Protein AF-Q4TGV8-F1 (afdb_monomer)

Radius of gyration: 17.94 Å; Cα contacts (8 Å, |Δi|>4): 103; chains: 1; bounding box: 43×34×58 Å

Mean predicted aligned error: 6.85 Å

Foldseek 3Di:
DDDPVVCCVAPPVPDDDDDDDDDDDDDDPVPPDDDDPDVVVVLVVVVVLLQVQLCLFPVSPQVVPDDPVLSVQLVCCVVVVPVCSNCVSCVSSQDDDPVLVGGQFGADFDFDPDVDDTPGDRDGDGPDPPDD

Organism: Tetraodon nigroviridis (NCBI:txid99883)

Secondary structure (DSSP, 8-state):
---HHHHHHHHTTTSPSS------SSS--TTT-----SHHHHHHHHHHHHHHHHHHHHTTHHHHHS-HHHHHHHHHHHHTT-HHHHHHHHTGGG---TTTSS-SSEE-------SS-------EEPPP----

Nearest PDB structures (foldseek):
  4naw-assembly2_F  TM=9.756E-01  e=1.618E-15  Homo sapiens
  4naw-assembly4_N  TM=9.758E-01  e=2.242E-15  Homo sapiens
  5npw-assembly4_G  TM=9.669E-01  e=3.781E-15  Homo sapiens
  5d7g-assembly2_E  TM=9.617E-01  e=7.755E-15  Homo sapiens
  4tq1-assembly1_A  TM=9.612E-01  e=1.813E-14  Homo sapiens

Structure (mmCIF, N/CA/C/O backbone):
data_AF-Q4TGV8-F1
#
_entry.id   AF-Q4TGV8-F1
#
loop_
_atom_site.group_PDB
_atom_site.id
_atom_site.type_symbol
_atom_site.label_atom_id
_atom_site.label_alt_id
_atom_site.label_comp_id
_atom_site.label_asym_id
_atom_site.label_entity_id
_atom_site.label_seq_id
_atom_site.pdbx_PDB_ins_code
_atom_site.Cartn_x
_atom_site.Cartn_y
_atom_site.Cartn_z
_atom_site.occupancy
_atom_site.B_iso_or_equiv
_atom_site.auth_seq_id
_atom_site.auth_comp_id
_atom_site.auth_asym_id
_atom_site.auth_atom_id
_atom_site.pdbx_PDB_model_num
ATOM 1 N N . HIS A 1 1 ? 4.138 -8.882 -6.476 1.00 90.31 1 HIS A N 1
ATOM 2 C CA . HIS A 1 1 ? 3.123 -7.972 -5.901 1.00 90.31 1 HIS A CA 1
ATOM 3 C C . HIS A 1 1 ? 3.676 -7.096 -4.766 1.00 90.31 1 HIS A C 1
ATOM 5 O O . HIS A 1 1 ? 2.924 -6.314 -4.204 1.00 90.31 1 HIS A O 1
ATOM 11 N N . HIS A 1 2 ? 4.967 -7.192 -4.425 1.00 93.12 2 HIS A N 1
ATOM 12 C CA . HIS A 1 2 ? 5.600 -6.339 -3.416 1.00 93.12 2 HIS A CA 1
ATOM 13 C C . HIS A 1 2 ? 5.625 -4.853 -3.830 1.00 93.12 2 HIS A C 1
ATOM 15 O O . HIS A 1 2 ? 5.689 -4.575 -5.032 1.00 93.12 2 HIS A O 1
ATOM 21 N N . PRO A 1 3 ? 5.599 -3.905 -2.869 1.00 96.12 3 PRO A N 1
ATOM 22 C CA . PRO A 1 3 ? 5.758 -2.480 -3.155 1.00 96.12 3 PRO A CA 1
ATOM 23 C C . PRO A 1 3 ? 7.090 -2.168 -3.847 1.00 96.12 3 PRO A C 1
ATOM 25 O O . PRO A 1 3 ? 8.105 -2.802 -3.566 1.00 96.12 3 PRO A O 1
ATOM 28 N N . ILE A 1 4 ? 7.093 -1.142 -4.702 1.00 96.69 4 ILE A N 1
ATOM 29 C CA . ILE A 1 4 ? 8.264 -0.728 -5.495 1.00 96.69 4 ILE A CA 1
ATOM 30 C C . ILE A 1 4 ? 9.473 -0.428 -4.597 1.00 96.69 4 ILE A C 1
ATOM 32 O O . ILE A 1 4 ? 10.552 -0.958 -4.843 1.00 96.69 4 ILE A O 1
ATOM 36 N N . GLY A 1 5 ? 9.282 0.361 -3.531 1.00 96.06 5 GLY A N 1
ATOM 37 C CA . GLY A 1 5 ? 10.359 0.712 -2.596 1.00 96.06 5 GLY A CA 1
ATOM 38 C C . GLY A 1 5 ? 10.978 -0.507 -1.908 1.00 96.06 5 GLY A C 1
ATOM 39 O O . GLY A 1 5 ? 12.192 -0.619 -1.853 1.00 96.06 5 GLY A O 1
ATOM 40 N N . VAL A 1 6 ? 10.156 -1.483 -1.502 1.00 94.75 6 VAL A N 1
ATOM 41 C CA . VAL A 1 6 ? 10.643 -2.730 -0.882 1.00 94.75 6 VAL A CA 1
ATOM 42 C C . VAL A 1 6 ? 11.520 -3.522 -1.852 1.00 94.75 6 VAL A C 1
ATOM 44 O O . VAL A 1 6 ? 12.573 -4.012 -1.460 1.00 94.75 6 VAL A O 1
ATOM 47 N N . LEU A 1 7 ? 11.115 -3.643 -3.122 1.00 94.19 7 LEU A N 1
ATOM 48 C CA . LEU A 1 7 ? 11.909 -4.352 -4.132 1.00 94.19 7 LEU A CA 1
ATOM 49 C C . LEU A 1 7 ? 13.245 -3.654 -4.408 1.00 94.19 7 LEU A C 1
ATOM 51 O O . LEU A 1 7 ? 14.267 -4.328 -4.542 1.00 94.19 7 LEU A O 1
ATOM 55 N N . PHE A 1 8 ? 13.241 -2.322 -4.482 1.00 95.81 8 PHE A N 1
ATOM 56 C CA . PHE A 1 8 ? 14.462 -1.542 -4.652 1.00 95.81 8 PHE A CA 1
ATOM 57 C C . PHE A 1 8 ? 15.402 -1.718 -3.454 1.00 95.81 8 PHE A C 1
ATOM 59 O O . PHE A 1 8 ? 16.560 -2.094 -3.642 1.00 95.81 8 PHE A O 1
ATOM 66 N N . ASP A 1 9 ? 14.895 -1.535 -2.234 1.00 94.38 9 ASP A N 1
ATOM 67 C CA . ASP A 1 9 ? 15.686 -1.651 -1.008 1.00 94.38 9 ASP A CA 1
ATOM 68 C C . ASP A 1 9 ? 16.326 -3.037 -0.876 1.00 94.38 9 ASP A C 1
ATOM 70 O O . ASP A 1 9 ? 17.496 -3.159 -0.504 1.00 94.38 9 ASP A O 1
ATOM 74 N N . LEU A 1 10 ? 15.575 -4.078 -1.243 1.00 92.06 10 LEU A N 1
ATOM 75 C CA . LEU A 1 10 ? 15.986 -5.469 -1.102 1.00 92.06 10 LEU A CA 1
ATOM 76 C C . LEU A 1 10 ? 17.016 -5.917 -2.153 1.00 92.06 10 LEU A C 1
ATOM 78 O O . LEU A 1 10 ? 17.882 -6.735 -1.844 1.00 92.06 10 LEU A O 1
ATOM 82 N N . HIS A 1 11 ? 16.927 -5.414 -3.388 1.00 91.19 11 HIS A N 1
ATOM 83 C CA . HIS A 1 11 ? 17.702 -5.950 -4.518 1.00 91.19 11 HIS A CA 1
ATOM 84 C C . HIS A 1 11 ? 18.670 -4.961 -5.172 1.00 91.19 11 HIS A C 1
ATOM 86 O O . HIS A 1 11 ? 19.569 -5.392 -5.893 1.00 91.19 11 HIS A O 1
ATOM 92 N N . ALA A 1 12 ? 18.490 -3.657 -4.969 1.00 93.31 12 ALA A N 1
ATOM 93 C CA . ALA A 1 12 ? 19.185 -2.629 -5.740 1.00 93.31 12 ALA A CA 1
ATOM 94 C C . ALA A 1 12 ? 19.673 -1.424 -4.915 1.00 93.31 12 ALA A C 1
ATOM 96 O O . ALA A 1 12 ? 20.359 -0.569 -5.473 1.00 93.31 12 ALA A O 1
ATOM 97 N N . SER A 1 13 ? 19.404 -1.359 -3.608 1.00 92.00 13 SER A N 1
ATOM 98 C CA . SER A 1 13 ? 19.824 -0.245 -2.733 1.00 92.00 13 SER A CA 1
ATOM 99 C C . SER A 1 13 ? 21.325 0.047 -2.760 1.00 92.00 13 SER A C 1
ATOM 101 O O . SER A 1 13 ? 21.730 1.203 -2.693 1.00 92.00 13 SER A O 1
ATOM 103 N N . ASN A 1 14 ? 22.152 -0.989 -2.915 1.00 92.31 14 ASN A N 1
ATOM 104 C CA . ASN A 1 14 ? 23.613 -0.873 -2.985 1.00 92.31 14 ASN A CA 1
ATOM 105 C C 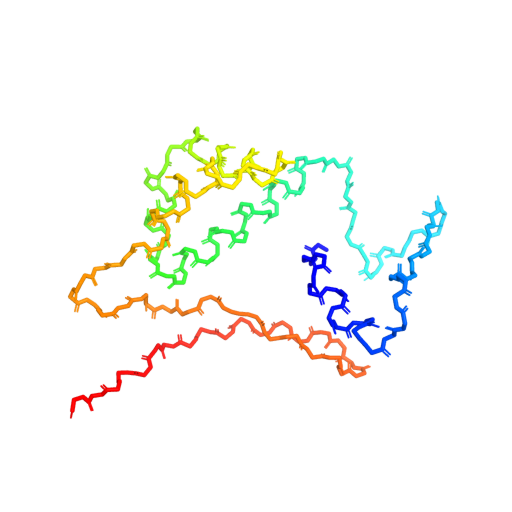. ASN A 1 14 ? 24.145 -0.664 -4.416 1.00 92.31 14 ASN A C 1
ATOM 107 O O . ASN A 1 14 ? 25.345 -0.804 -4.656 1.00 92.31 14 ASN A O 1
ATOM 111 N N . THR A 1 15 ? 23.270 -0.385 -5.385 1.00 92.94 15 THR A N 1
ATOM 112 C CA . THR A 1 15 ? 23.643 -0.164 -6.790 1.00 92.94 15 THR A CA 1
ATOM 113 C C . THR A 1 15 ? 23.609 1.320 -7.147 1.00 92.94 15 THR A C 1
ATOM 115 O O . THR A 1 15 ? 22.977 2.131 -6.473 1.00 92.94 15 THR A O 1
ATOM 118 N N . VAL A 1 16 ? 24.317 1.696 -8.213 1.00 95.06 16 VAL A N 1
ATOM 119 C CA . VAL A 1 16 ? 24.323 3.079 -8.705 1.00 95.06 16 VAL A CA 1
ATOM 120 C C . VAL A 1 16 ? 22.979 3.385 -9.361 1.00 95.06 16 VAL A C 1
ATOM 122 O O . VAL A 1 16 ? 22.501 2.607 -10.184 1.00 95.06 16 VAL A O 1
ATOM 125 N N . LEU A 1 17 ? 22.386 4.527 -9.012 1.00 96.38 17 LEU A N 1
ATOM 126 C CA . LEU A 1 17 ? 21.157 5.010 -9.638 1.00 96.38 17 LEU A CA 1
ATOM 127 C C . LEU A 1 17 ? 21.392 5.425 -11.105 1.00 96.38 17 LEU A C 1
ATOM 129 O O . LEU A 1 17 ? 22.462 5.947 -11.424 1.00 96.38 17 LEU A O 1
ATOM 133 N N . PRO A 1 18 ? 20.386 5.280 -11.988 1.00 96.25 18 PRO A N 1
ATOM 134 C CA . PRO A 1 18 ? 19.015 4.826 -11.719 1.00 96.25 18 PRO A CA 1
ATOM 135 C C . PRO A 1 18 ? 18.891 3.306 -11.514 1.00 96.25 18 PRO A C 1
ATOM 137 O O . PRO A 1 18 ? 19.777 2.539 -11.877 1.00 96.25 18 PRO A O 1
ATOM 140 N N . TRP A 1 19 ? 17.760 2.858 -10.957 1.00 96.81 19 TRP A N 1
ATOM 141 C CA . TRP A 1 19 ? 17.468 1.427 -10.841 1.00 96.81 19 TRP A CA 1
ATOM 142 C C . TRP A 1 19 ? 17.312 0.785 -12.230 1.00 96.81 19 TRP A C 1
ATOM 144 O O . TRP A 1 19 ? 16.379 1.098 -12.971 1.00 96.81 19 TRP A O 1
ATOM 154 N N . ASN A 1 20 ? 18.222 -0.130 -12.574 1.00 95.94 20 ASN A N 1
ATOM 155 C CA . ASN A 1 20 ? 18.222 -0.834 -13.857 1.00 95.94 20 ASN A CA 1
ATOM 156 C C . ASN A 1 20 ? 17.195 -1.980 -13.870 1.00 95.94 20 ASN A C 1
ATOM 158 O O . ASN A 1 20 ? 17.408 -3.020 -13.247 1.00 95.94 20 ASN A O 1
ATOM 162 N N . ILE A 1 21 ? 16.102 -1.809 -14.621 1.00 96.38 21 ILE A N 1
ATOM 163 C CA . ILE A 1 21 ? 15.042 -2.816 -14.802 1.00 96.38 21 ILE A CA 1
ATOM 164 C C . ILE A 1 21 ? 15.051 -3.314 -16.252 1.00 96.38 21 ILE A C 1
ATOM 166 O O . ILE A 1 21 ? 15.001 -2.517 -17.187 1.00 96.38 21 ILE A O 1
ATOM 170 N N . THR A 1 22 ? 15.069 -4.636 -16.449 1.00 97.31 22 THR A N 1
ATOM 171 C CA . THR A 1 22 ? 14.950 -5.259 -17.781 1.00 97.31 22 THR A CA 1
ATOM 172 C C . THR A 1 22 ? 13.506 -5.684 -18.045 1.00 97.31 22 THR A C 1
ATOM 174 O O . THR A 1 22 ? 12.891 -6.351 -17.216 1.00 97.31 22 THR A O 1
ATOM 177 N N . VAL A 1 23 ? 12.957 -5.313 -19.206 1.00 97.50 23 VAL A N 1
ATOM 178 C CA . VAL A 1 23 ? 11.573 -5.630 -19.599 1.00 97.50 23 VAL A CA 1
ATOM 179 C C . VAL A 1 23 ? 11.546 -6.862 -20.505 1.00 97.50 23 VAL A C 1
ATOM 181 O O . VAL A 1 23 ? 12.249 -6.916 -21.512 1.00 97.50 23 VAL A O 1
ATOM 184 N N . HIS A 1 24 ? 10.695 -7.836 -20.175 1.00 97.00 24 HIS A N 1
ATOM 185 C CA . HIS A 1 24 ? 10.527 -9.078 -20.932 1.00 97.00 24 HIS A CA 1
ATOM 186 C C . HIS A 1 24 ? 9.096 -9.209 -21.474 1.00 97.00 24 HIS A C 1
ATOM 188 O O . HIS A 1 24 ? 8.135 -8.904 -20.775 1.00 97.00 24 HIS A O 1
ATOM 194 N N . PHE A 1 25 ? 8.955 -9.717 -22.706 1.00 96.75 25 PHE A N 1
ATOM 195 C CA . PHE A 1 25 ? 7.657 -9.957 -23.369 1.00 96.75 25 PHE A CA 1
ATOM 196 C C . PHE A 1 25 ? 7.383 -11.437 -23.687 1.00 96.75 25 PHE A C 1
ATOM 198 O O . PHE A 1 25 ? 6.326 -11.779 -24.210 1.00 96.75 25 PHE A O 1
ATOM 205 N N . LYS A 1 26 ? 8.350 -12.323 -23.432 1.00 96.31 26 LYS A N 1
ATOM 206 C CA . LYS A 1 26 ? 8.290 -13.762 -23.728 1.00 96.31 26 LYS A CA 1
ATOM 207 C C . LYS A 1 26 ? 8.866 -14.546 -22.552 1.00 96.31 26 LYS A C 1
ATOM 209 O O . LYS A 1 26 ? 9.622 -13.978 -21.770 1.00 96.31 26 LYS A O 1
ATOM 214 N N . ASN A 1 27 ? 8.556 -15.843 -22.486 1.00 95.62 27 ASN A N 1
ATOM 215 C CA . ASN A 1 27 ? 9.053 -16.770 -21.461 1.00 95.62 27 ASN A CA 1
ATOM 216 C C . ASN A 1 27 ? 8.723 -16.294 -20.035 1.00 95.62 27 ASN A C 1
ATOM 218 O O . ASN A 1 27 ? 9.619 -16.112 -19.214 1.00 95.62 27 ASN A O 1
ATOM 222 N N . PHE A 1 28 ? 7.437 -16.042 -19.763 1.00 95.75 28 PHE A N 1
ATOM 223 C CA . PHE A 1 28 ? 6.990 -15.603 -18.442 1.00 95.75 28 PHE A CA 1
ATOM 224 C C . PHE A 1 28 ? 7.347 -16.656 -17.373 1.00 95.75 28 PHE A C 1
ATOM 226 O O . PHE A 1 28 ? 7.059 -17.837 -17.572 1.00 95.75 28 PHE A O 1
ATOM 233 N N . PRO A 1 29 ? 7.979 -16.273 -16.250 1.00 94.69 29 PRO A N 1
ATOM 234 C CA . PRO A 1 29 ? 8.392 -17.219 -15.220 1.00 94.69 29 PRO A CA 1
ATOM 235 C C . PRO A 1 29 ? 7.221 -17.556 -14.280 1.00 94.69 29 PRO A C 1
ATOM 237 O O . PRO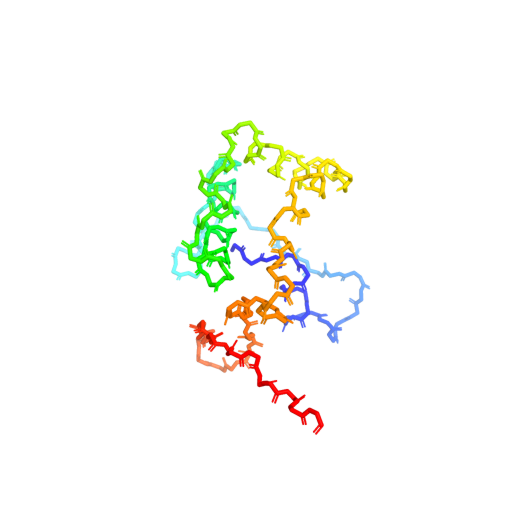 A 1 29 ? 7.131 -17.044 -13.165 1.00 94.69 29 PRO A O 1
ATOM 240 N N . ASP A 1 30 ? 6.333 -18.455 -14.715 1.00 92.19 30 ASP A N 1
ATOM 241 C CA . ASP A 1 30 ? 5.108 -18.850 -13.986 1.00 92.19 30 ASP A CA 1
ATOM 242 C C . ASP A 1 30 ? 5.342 -19.387 -12.562 1.00 92.19 30 ASP A C 1
ATOM 244 O O . ASP A 1 30 ? 4.426 -19.414 -11.743 1.00 92.19 30 ASP A O 1
ATOM 248 N N . ARG A 1 31 ? 6.559 -19.858 -12.261 1.00 92.00 31 ARG A N 1
ATOM 249 C CA . ARG A 1 31 ? 6.917 -20.391 -10.937 1.00 92.00 31 ARG A CA 1
ATOM 250 C C . ARG A 1 31 ? 7.314 -19.308 -9.937 1.00 92.00 31 ARG A C 1
ATOM 252 O O . ARG A 1 31 ? 7.185 -19.537 -8.738 1.00 92.00 31 ARG A O 1
ATOM 259 N N . ASP A 1 32 ? 7.782 -18.165 -10.430 1.00 88.56 32 ASP A N 1
ATOM 260 C CA . ASP A 1 32 ? 8.398 -17.118 -9.612 1.00 88.56 32 ASP A CA 1
ATOM 261 C C . ASP A 1 32 ? 7.512 -15.868 -9.523 1.00 88.56 32 ASP A C 1
ATOM 263 O O . ASP A 1 32 ? 7.551 -15.144 -8.526 1.00 88.56 32 ASP A O 1
ATOM 267 N N . LEU A 1 33 ? 6.687 -15.610 -10.547 1.00 91.81 33 LEU A N 1
ATOM 268 C CA . LEU A 1 33 ? 5.842 -14.421 -10.633 1.00 91.81 33 LEU A CA 1
ATOM 269 C C . LEU A 1 33 ? 4.359 -14.767 -10.758 1.00 91.81 33 LEU A C 1
ATOM 271 O O . LEU A 1 33 ? 3.946 -15.634 -11.522 1.00 91.81 33 LEU A O 1
ATOM 275 N N . LEU A 1 34 ? 3.536 -14.005 -10.036 1.00 92.69 34 LEU A N 1
ATOM 276 C CA . LEU A 1 34 ? 2.088 -14.022 -10.210 1.00 92.69 34 LEU A CA 1
ATOM 277 C C . LEU A 1 34 ? 1.704 -13.219 -11.454 1.00 92.69 34 LEU A C 1
ATOM 279 O O . LEU A 1 34 ? 2.183 -12.099 -11.648 1.00 92.69 34 LEU A O 1
ATOM 283 N N . HIS A 1 35 ? 0.778 -13.757 -12.246 1.00 94.12 35 HIS A N 1
ATOM 284 C CA . HIS A 1 35 ? 0.154 -13.023 -13.346 1.00 94.12 35 HIS A CA 1
ATOM 285 C C . HIS A 1 35 ? -0.614 -11.798 -12.835 1.00 94.12 35 HIS A C 1
ATOM 287 O O . HIS A 1 35 ? -1.275 -11.844 -11.798 1.00 94.12 35 HIS A O 1
ATOM 293 N N . CYS A 1 36 ? -0.565 -10.709 -13.601 1.00 95.44 36 CYS A N 1
ATOM 294 C CA . CYS A 1 36 ? -1.272 -9.461 -13.313 1.00 95.44 36 CYS A CA 1
ATOM 295 C C . CYS A 1 36 ? -2.049 -8.998 -14.561 1.00 95.44 36 CYS A C 1
ATOM 297 O O . CYS A 1 36 ? -1.611 -8.081 -15.255 1.00 95.44 36 CYS A O 1
ATOM 299 N N . PRO A 1 37 ? -3.183 -9.645 -14.888 1.00 95.00 37 PRO A N 1
ATOM 300 C CA . PRO A 1 37 ? -3.896 -9.416 -16.148 1.00 95.00 37 PRO A CA 1
ATOM 301 C C . PRO A 1 37 ? -4.639 -8.072 -16.218 1.00 95.00 37 PRO A C 1
ATOM 303 O O . PRO A 1 37 ? -4.984 -7.618 -17.305 1.00 95.00 37 PRO A O 1
ATOM 306 N N . SER A 1 38 ? -4.922 -7.438 -15.077 1.00 96.50 38 SER A N 1
ATOM 307 C CA . SER A 1 38 ? -5.692 -6.193 -15.010 1.00 96.50 38 SER A CA 1
ATOM 308 C C . SER A 1 38 ? -5.392 -5.396 -13.741 1.00 96.50 38 SER A C 1
ATOM 310 O O . SER A 1 38 ? -4.947 -5.940 -12.728 1.00 96.50 38 SER A O 1
ATOM 312 N N . SER A 1 39 ? -5.720 -4.102 -13.763 1.00 93.94 39 SER A N 1
ATOM 313 C CA . SER A 1 39 ? -5.647 -3.229 -12.583 1.00 93.94 39 SER A CA 1
ATOM 314 C C . SER A 1 39 ? -6.563 -3.685 -11.442 1.00 93.94 39 SER A C 1
ATOM 316 O O . SER A 1 39 ? -6.230 -3.480 -10.279 1.00 93.94 39 SER A O 1
ATOM 318 N N . SER A 1 40 ? -7.674 -4.366 -11.745 1.00 95.75 40 SER A N 1
ATOM 319 C CA . SER A 1 40 ? -8.580 -4.909 -10.726 1.00 95.75 40 SER A CA 1
ATOM 320 C C . SER A 1 40 ? -7.933 -5.991 -9.855 1.00 95.75 40 SER A C 1
ATOM 322 O O . SER A 1 40 ? -8.289 -6.118 -8.686 1.00 95.75 40 SER A O 1
ATOM 324 N N . VAL A 1 41 ? -6.956 -6.747 -10.377 1.00 96.69 41 VAL A N 1
ATOM 325 C CA . VAL A 1 41 ? -6.188 -7.716 -9.572 1.00 96.69 41 VAL A CA 1
ATOM 326 C C . VAL A 1 41 ? -5.282 -6.990 -8.576 1.00 96.69 41 VAL A C 1
ATOM 328 O O . VAL A 1 41 ? -5.146 -7.428 -7.433 1.00 96.69 41 VAL A O 1
ATOM 331 N N . VAL A 1 42 ? -4.713 -5.850 -8.976 1.00 97.44 42 VAL A N 1
ATOM 332 C CA . VAL A 1 42 ? -3.906 -4.997 -8.092 1.00 97.44 42 VAL A CA 1
ATOM 333 C C . VAL A 1 42 ? -4.775 -4.385 -6.994 1.00 97.44 42 VAL A C 1
ATOM 335 O O . VAL A 1 42 ? -4.400 -4.456 -5.825 1.00 97.44 42 VAL A O 1
ATOM 338 N N . GLU A 1 43 ? -5.957 -3.865 -7.342 1.00 97.88 43 GLU A N 1
ATOM 339 C CA . GLU A 1 43 ? -6.938 -3.352 -6.373 1.00 97.88 43 GLU A CA 1
ATOM 340 C C . GLU A 1 43 ? -7.353 -4.436 -5.369 1.00 97.88 43 GLU A C 1
ATOM 342 O O . GLU A 1 43 ? -7.328 -4.211 -4.157 1.00 97.88 43 GLU A O 1
ATOM 347 N N . ALA A 1 44 ? -7.680 -5.638 -5.854 1.00 97.31 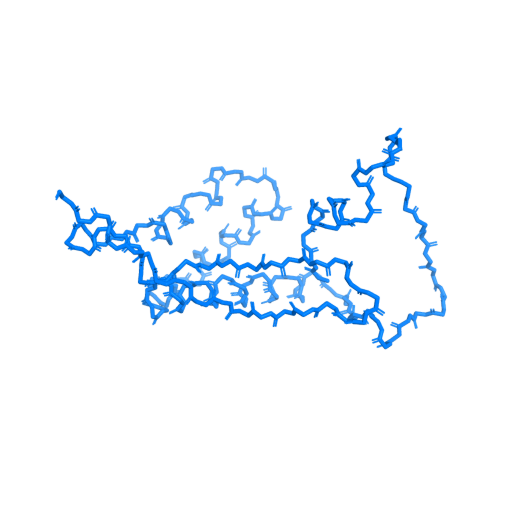44 ALA A N 1
ATOM 348 C CA . ALA A 1 44 ? -8.055 -6.761 -5.001 1.00 97.31 44 ALA A CA 1
ATOM 349 C C . ALA A 1 44 ? -6.923 -7.150 -4.036 1.00 97.31 44 ALA A C 1
ATOM 351 O O . ALA A 1 44 ? -7.172 -7.348 -2.844 1.00 97.31 44 ALA A O 1
ATOM 352 N N . HIS A 1 45 ? -5.680 -7.215 -4.524 1.00 97.44 45 HIS A N 1
ATOM 353 C CA . HIS A 1 45 ? -4.516 -7.506 -3.691 1.00 97.44 45 HIS A CA 1
ATOM 354 C C . HIS A 1 45 ? -4.273 -6.415 -2.637 1.00 97.44 45 HIS A C 1
ATOM 356 O O . HIS A 1 45 ? -4.093 -6.722 -1.458 1.00 97.44 45 HIS A O 1
ATOM 362 N N . PHE A 1 46 ? -4.332 -5.144 -3.035 1.00 97.94 46 PHE A N 1
ATOM 363 C CA . PHE A 1 46 ? -4.213 -4.001 -2.132 1.00 97.94 46 PHE A CA 1
ATOM 364 C C . PHE A 1 46 ? -5.265 -4.047 -1.013 1.00 97.94 46 PHE A C 1
ATOM 366 O O . PHE A 1 46 ? -4.922 -3.963 0.169 1.00 97.94 46 PHE A O 1
ATOM 373 N N . MET A 1 47 ? -6.535 -4.272 -1.364 1.00 97.94 47 MET A N 1
ATOM 374 C CA . MET A 1 47 ? -7.612 -4.385 -0.379 1.00 97.94 47 MET A CA 1
ATOM 375 C C . MET A 1 47 ? -7.457 -5.610 0.525 1.00 97.94 47 MET A C 1
ATOM 377 O O . MET A 1 47 ? -7.801 -5.537 1.705 1.00 97.94 47 MET A O 1
ATOM 381 N N . SER A 1 48 ? -6.925 -6.723 0.011 1.00 97.50 48 SER A N 1
ATOM 382 C CA . SER A 1 48 ? -6.603 -7.898 0.827 1.00 97.50 48 SER A CA 1
ATOM 383 C C . SER A 1 48 ? -5.561 -7.565 1.898 1.00 97.50 48 SER A C 1
ATOM 385 O O . SER A 1 48 ? -5.767 -7.895 3.064 1.00 97.50 48 SER A O 1
ATOM 387 N N . CYS A 1 49 ? -4.488 -6.856 1.532 1.00 97.75 49 CYS A N 1
ATOM 388 C CA . CYS A 1 49 ? -3.446 -6.430 2.471 1.00 97.75 49 CYS A CA 1
ATOM 389 C C . CYS A 1 49 ? -3.981 -5.462 3.540 1.00 97.75 49 CYS A C 1
ATOM 391 O O . CYS A 1 49 ? -3.632 -5.595 4.711 1.00 97.75 49 CYS A O 1
ATOM 393 N N . ILE A 1 50 ? -4.860 -4.520 3.172 1.00 97.75 50 ILE A N 1
ATOM 394 C CA . ILE A 1 50 ? -5.499 -3.619 4.148 1.00 97.75 50 ILE A CA 1
ATOM 395 C C . ILE A 1 50 ? -6.373 -4.398 5.133 1.00 97.75 50 ILE A C 1
ATOM 397 O O . ILE A 1 50 ? -6.298 -4.156 6.336 1.00 97.75 50 ILE A O 1
ATOM 401 N N . LYS A 1 51 ? -7.179 -5.345 4.644 1.00 97.75 51 LYS A N 1
ATOM 402 C CA . LYS A 1 51 ? -8.038 -6.177 5.499 1.00 97.75 51 LYS A CA 1
ATOM 403 C C . LYS A 1 51 ? -7.227 -7.049 6.454 1.00 97.75 51 LYS A C 1
ATOM 405 O O . LYS A 1 51 ? -7.583 -7.148 7.620 1.00 97.75 51 LYS A O 1
ATOM 410 N N . GLU A 1 52 ? -6.133 -7.642 5.982 1.00 97.06 52 GLU A N 1
ATOM 411 C CA . GLU A 1 52 ? -5.200 -8.407 6.819 1.00 97.06 52 GLU A CA 1
ATOM 412 C C . GLU A 1 52 ? -4.578 -7.524 7.913 1.00 97.06 52 GLU A C 1
ATOM 414 O O . GLU A 1 52 ? -4.563 -7.900 9.085 1.00 97.06 52 GLU A O 1
ATOM 419 N N . ALA A 1 53 ? -4.134 -6.315 7.559 1.00 96.56 53 ALA A N 1
ATOM 420 C CA . ALA A 1 53 ? -3.592 -5.367 8.525 1.00 96.56 53 ALA A CA 1
ATOM 421 C C . ALA A 1 53 ? -4.641 -4.926 9.562 1.00 96.56 53 ALA A C 1
ATOM 423 O O . ALA A 1 53 ? -4.325 -4.812 10.745 1.00 96.56 53 ALA A O 1
ATOM 424 N N . ASP A 1 54 ? -5.890 -4.699 9.152 1.00 97.19 54 ASP A N 1
ATOM 425 C CA . ASP A 1 54 ? -6.978 -4.342 10.069 1.00 97.19 54 ASP A CA 1
ATOM 426 C C . ASP A 1 54 ? -7.431 -5.520 10.946 1.00 97.19 54 ASP A C 1
ATOM 428 O O . ASP A 1 54 ? -7.808 -5.328 12.102 1.00 97.19 54 ASP A O 1
ATOM 432 N N . ALA A 1 55 ? -7.329 -6.757 10.451 1.00 96.75 55 ALA A N 1
ATOM 433 C CA . ALA A 1 55 ? -7.545 -7.959 11.255 1.00 96.75 55 ALA A CA 1
ATOM 434 C C . ALA A 1 55 ? -6.573 -8.022 12.444 1.00 96.75 55 ALA A C 1
ATOM 436 O O . ALA A 1 55 ? -6.978 -8.350 13.563 1.00 96.75 55 ALA A O 1
ATOM 437 N N . LEU A 1 56 ? -5.310 -7.650 12.214 1.00 95.12 56 LEU A N 1
ATOM 438 C CA . LEU A 1 56 ? -4.284 -7.559 13.252 1.00 95.12 56 LEU A CA 1
ATOM 439 C C . LEU A 1 56 ? -4.530 -6.383 14.205 1.00 95.12 56 LEU A C 1
ATOM 441 O O . LEU A 1 56 ? -4.493 -6.570 15.421 1.00 95.12 56 LEU A O 1
ATOM 445 N N . LYS A 1 57 ? -4.825 -5.192 13.675 1.00 94.88 57 LYS A N 1
ATOM 446 C CA . LYS A 1 57 ? -4.986 -3.983 14.495 1.00 94.88 57 LYS A CA 1
ATOM 447 C C . LYS A 1 57 ? -6.289 -3.957 15.298 1.00 94.88 57 LYS A C 1
ATOM 449 O O . LYS A 1 57 ? -6.250 -3.693 16.495 1.00 94.88 57 LYS A O 1
ATOM 454 N N . HIS A 1 58 ? -7.414 -4.278 14.655 1.00 95.38 58 HIS A N 1
ATOM 455 C CA . HIS A 1 58 ? -8.774 -4.018 15.152 1.00 95.38 58 HIS A CA 1
ATOM 456 C C . HIS A 1 58 ? -9.732 -5.206 14.988 1.00 95.38 58 HIS A C 1
ATOM 458 O O . HIS A 1 58 ? -10.948 -5.031 15.022 1.00 95.38 58 HIS A O 1
ATOM 464 N N . LYS A 1 59 ? -9.231 -6.429 14.757 1.00 95.31 59 LYS A N 1
ATOM 465 C CA . LYS A 1 59 ? -10.080 -7.608 14.468 1.00 95.31 59 LYS A CA 1
ATOM 466 C C . LYS A 1 59 ? -11.018 -7.383 13.268 1.00 95.31 59 LYS A C 1
ATOM 468 O O . LYS A 1 59 ? -12.137 -7.894 13.253 1.00 95.31 59 LYS A O 1
ATOM 473 N N . SER A 1 60 ? -10.558 -6.611 12.284 1.00 96.81 60 SER A N 1
ATOM 474 C CA . SER A 1 60 ? -11.296 -6.245 11.069 1.00 96.81 60 SER A CA 1
ATOM 475 C C . SER A 1 60 ? -12.510 -5.334 11.298 1.00 96.81 60 SER A C 1
ATOM 477 O O . SER A 1 60 ? -13.319 -5.186 10.385 1.00 96.81 60 SER A O 1
ATOM 479 N N . GLN A 1 61 ? -12.695 -4.765 12.495 1.00 96.50 61 GLN A N 1
ATOM 480 C CA . GLN A 1 61 ? -13.873 -3.945 12.803 1.00 96.50 61 GLN A CA 1
ATOM 481 C C . GLN A 1 61 ? -13.912 -2.678 11.942 1.00 96.50 61 GLN A C 1
ATOM 483 O O . GLN A 1 61 ? -14.877 -2.455 11.214 1.00 96.50 61 GLN A O 1
ATOM 488 N N . VAL A 1 62 ? -12.824 -1.906 11.930 1.00 97.00 62 VAL A N 1
ATOM 489 C CA . VAL A 1 62 ? -12.778 -0.604 11.252 1.00 97.00 62 VAL A CA 1
ATOM 490 C C . VAL A 1 62 ? -12.980 -0.752 9.743 1.00 97.00 62 VAL A C 1
ATOM 492 O O . VAL A 1 62 ? -13.760 -0.005 9.153 1.00 97.00 62 VAL A O 1
ATOM 495 N N . ILE A 1 63 ? -12.316 -1.717 9.094 1.00 97.44 63 ILE A N 1
ATOM 496 C CA . ILE A 1 63 ? -12.459 -1.908 7.642 1.00 97.44 63 ILE A CA 1
ATOM 497 C C . ILE A 1 63 ? -13.847 -2.433 7.246 1.00 97.44 63 ILE A C 1
ATOM 499 O O . ILE A 1 63 ? -14.307 -2.134 6.140 1.00 97.44 63 ILE A O 1
ATOM 503 N N . ASN A 1 64 ? -14.506 -3.203 8.118 1.00 97.25 64 ASN A N 1
ATOM 504 C CA . ASN A 1 64 ? -15.847 -3.740 7.873 1.00 97.25 64 ASN A CA 1
ATOM 505 C C . ASN A 1 64 ? -16.946 -2.691 8.093 1.00 97.25 64 ASN A C 1
ATOM 507 O O . ASN A 1 64 ? -17.963 -2.746 7.403 1.00 97.25 64 ASN A O 1
ATOM 511 N N . ASP A 1 65 ? -16.722 -1.721 8.981 1.00 97.44 65 ASP A N 1
ATOM 512 C CA . ASP A 1 65 ? -17.638 -0.595 9.207 1.00 97.44 65 ASP A CA 1
ATOM 513 C C . ASP A 1 65 ? -17.560 0.466 8.090 1.00 97.44 65 ASP A C 1
ATOM 515 O O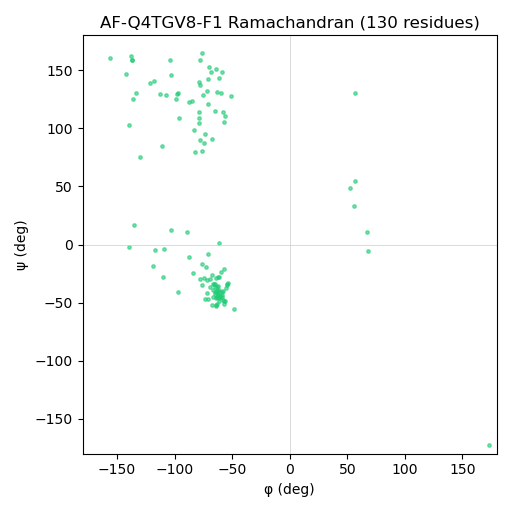 . ASP A 1 65 ? -18.461 1.294 7.922 1.00 97.44 65 ASP A O 1
ATOM 519 N N . MET A 1 66 ? -16.493 0.446 7.282 1.00 97.50 66 MET A N 1
ATOM 520 C CA . MET A 1 66 ? -16.356 1.310 6.108 1.00 97.50 66 MET A CA 1
ATOM 521 C C . MET A 1 66 ? -17.304 0.917 4.971 1.00 97.50 66 MET A C 1
ATOM 523 O O . MET A 1 66 ? -17.490 -0.255 4.640 1.00 97.50 66 MET A O 1
ATOM 527 N N . GLN A 1 67 ? -17.836 1.923 4.275 1.00 97.50 67 GLN A N 1
ATOM 528 C CA . GLN A 1 67 ? -18.690 1.697 3.110 1.00 97.50 67 GLN A CA 1
ATOM 529 C C . GLN A 1 67 ? -17.857 1.345 1.868 1.00 97.50 67 GLN A C 1
ATOM 531 O O . GLN A 1 67 ? -16.703 1.746 1.728 1.00 97.50 67 GLN A O 1
ATOM 536 N N . LYS A 1 68 ? -18.477 0.699 0.870 1.00 96.44 68 LYS A N 1
ATOM 537 C CA . LYS A 1 68 ? -17.823 0.376 -0.418 1.00 96.44 68 LYS A CA 1
ATOM 538 C C . LYS A 1 68 ? -17.195 1.600 -1.107 1.00 96.44 68 LYS A C 1
ATOM 540 O O . LYS A 1 68 ? -16.168 1.481 -1.772 1.00 96.44 68 LYS A O 1
ATOM 545 N N . LYS A 1 69 ? -17.804 2.782 -0.953 1.00 97.56 69 LYS A N 1
ATOM 546 C CA . LYS A 1 69 ? -17.261 4.048 -1.475 1.00 97.56 69 LYS A CA 1
ATOM 547 C C . LYS A 1 69 ? -15.955 4.454 -0.778 1.00 97.56 69 LYS A C 1
ATOM 549 O O . LYS A 1 69 ? -15.070 4.978 -1.443 1.00 97.56 69 LYS A O 1
ATOM 554 N N . ASP A 1 70 ? -15.820 4.153 0.513 1.00 97.94 70 ASP A N 1
ATOM 555 C CA . ASP A 1 70 ? -14.637 4.466 1.316 1.00 97.94 70 ASP A CA 1
ATOM 556 C C . ASP A 1 70 ? -13.474 3.552 0.899 1.00 97.94 70 ASP A C 1
ATOM 558 O O . ASP A 1 70 ? -12.358 4.023 0.680 1.00 97.94 70 ASP A O 1
ATOM 562 N N . HIS A 1 71 ? -13.750 2.260 0.666 1.00 97.88 71 HIS A N 1
ATOM 563 C CA . HIS A 1 71 ? -12.772 1.319 0.092 1.00 97.88 71 HIS A CA 1
ATOM 564 C C . HIS A 1 71 ? -12.292 1.785 -1.286 1.00 97.88 71 HIS A C 1
ATOM 566 O O . HIS A 1 71 ? -11.092 1.823 -1.553 1.00 97.88 71 HIS A O 1
ATOM 572 N N . LYS A 1 72 ? -13.222 2.212 -2.150 1.00 97.44 72 LYS A N 1
ATOM 573 C CA . LYS A 1 72 ? -12.878 2.759 -3.467 1.00 97.44 72 LYS A CA 1
ATOM 574 C C . LYS A 1 72 ? -12.051 4.040 -3.350 1.00 97.44 72 LYS A C 1
ATOM 576 O O . LYS A 1 72 ? -11.158 4.259 -4.159 1.00 97.44 72 LYS A O 1
ATOM 581 N N . GLN A 1 73 ? -12.324 4.884 -2.358 1.00 98.12 73 GLN A N 1
ATOM 582 C CA . GLN A 1 73 ? -11.558 6.104 -2.128 1.00 98.12 73 GLN A CA 1
ATOM 583 C C . GLN A 1 73 ? -10.111 5.811 -1.701 1.00 98.12 73 GLN A C 1
ATOM 585 O O . GLN A 1 73 ? -9.212 6.488 -2.196 1.00 98.12 73 GLN A O 1
ATOM 590 N N . LEU A 1 74 ? -9.870 4.789 -0.868 1.00 98.31 74 LEU A N 1
ATOM 591 C CA . LEU A 1 74 ? -8.512 4.316 -0.554 1.00 98.3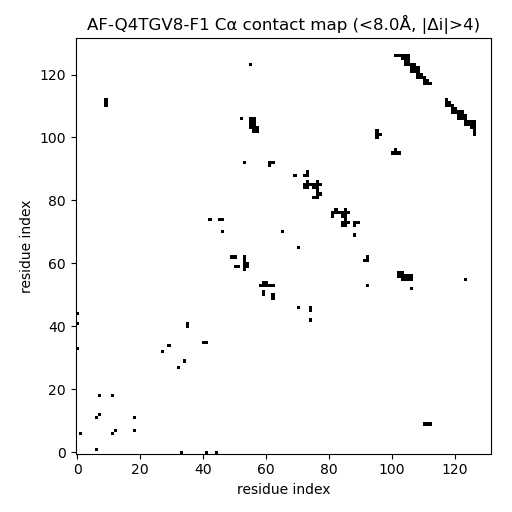1 74 LEU A CA 1
ATOM 592 C C . LEU A 1 74 ? -7.763 3.910 -1.829 1.00 98.31 74 LEU A C 1
ATOM 594 O O . LEU A 1 74 ? -6.660 4.393 -2.080 1.00 98.31 74 LEU A O 1
ATOM 598 N N . TRP A 1 75 ? -8.384 3.067 -2.659 1.00 98.19 75 TRP A N 1
ATOM 599 C CA . TRP A 1 75 ? -7.782 2.613 -3.913 1.00 98.19 75 TRP A CA 1
ATOM 600 C C . TRP A 1 75 ? -7.512 3.768 -4.884 1.00 98.19 75 TRP A C 1
ATOM 602 O O . TRP A 1 75 ? -6.400 3.904 -5.386 1.00 98.19 75 TRP A O 1
ATOM 612 N N . MET A 1 76 ? -8.497 4.641 -5.110 1.00 98.19 76 MET A N 1
ATOM 613 C CA . MET A 1 76 ? -8.347 5.787 -6.011 1.00 98.19 76 MET A CA 1
ATOM 614 C C . MET A 1 76 ? -7.307 6.789 -5.502 1.00 98.19 76 MET A C 1
ATOM 616 O O . MET A 1 76 ? -6.613 7.391 -6.319 1.00 98.19 76 MET A O 1
ATOM 620 N N . GLY A 1 77 ? -7.180 6.954 -4.182 1.00 98.44 77 GLY A N 1
ATOM 621 C CA . GLY A 1 77 ? -6.138 7.777 -3.574 1.00 98.44 77 GLY A CA 1
ATOM 622 C C . GLY A 1 77 ? -4.736 7.253 -3.884 1.00 98.44 77 GLY A C 1
ATOM 623 O O . GLY A 1 77 ? -3.871 8.029 -4.278 1.00 98.44 77 GLY A O 1
ATOM 624 N N . LEU A 1 78 ? -4.538 5.934 -3.791 1.00 97.88 78 LEU A N 1
ATOM 625 C CA . LEU A 1 78 ? -3.279 5.284 -4.164 1.00 97.88 78 LEU A CA 1
ATOM 626 C C . LEU A 1 78 ? -3.025 5.354 -5.678 1.00 97.88 78 LEU A C 1
ATOM 628 O O . LEU A 1 78 ? -1.957 5.777 -6.107 1.00 97.88 78 LEU A O 1
ATOM 632 N N . GLN A 1 79 ? -4.000 4.940 -6.490 1.00 97.94 79 GLN A N 1
ATOM 633 C CA . GLN A 1 79 ? -3.846 4.809 -7.941 1.00 97.94 79 GLN A CA 1
ATOM 634 C C . GLN A 1 79 ? -3.540 6.148 -8.628 1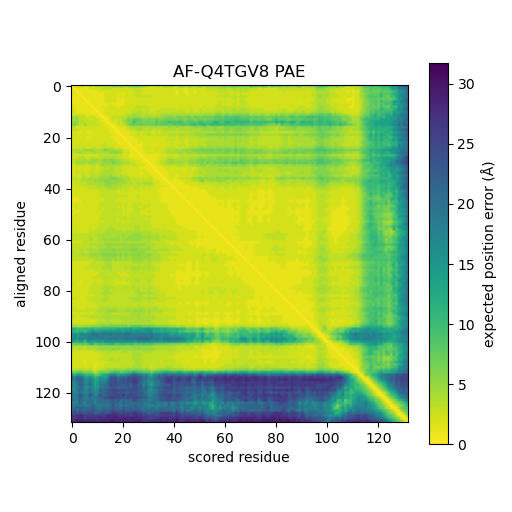.00 97.94 79 GLN A C 1
ATOM 636 O O . GLN A 1 79 ? -2.803 6.172 -9.611 1.00 97.94 79 GLN A O 1
ATOM 641 N N . ASN A 1 80 ? -4.121 7.246 -8.138 1.00 97.88 80 ASN A N 1
ATOM 642 C CA . ASN A 1 80 ? -4.006 8.567 -8.763 1.00 97.88 80 ASN A CA 1
ATOM 643 C C . ASN A 1 80 ? -3.021 9.501 -8.048 1.00 97.88 80 ASN A C 1
ATOM 645 O O . ASN A 1 80 ? -3.055 10.706 -8.308 1.00 97.88 80 ASN A O 1
ATOM 649 N N . ASP A 1 81 ? -2.204 8.969 -7.133 1.00 98.12 81 ASP A N 1
ATOM 650 C CA . ASP A 1 81 ? -1.242 9.743 -6.341 1.00 98.12 81 ASP A CA 1
ATOM 651 C C . ASP A 1 81 ? -1.895 10.943 -5.620 1.00 9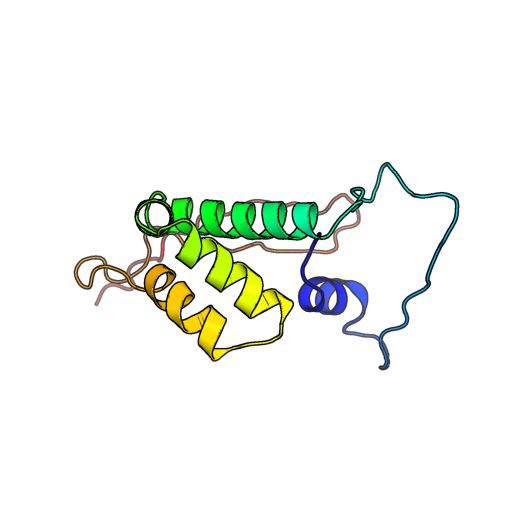8.12 81 ASP A C 1
ATOM 653 O O . ASP A 1 81 ? -1.488 12.102 -5.719 1.00 98.12 81 ASP A O 1
ATOM 657 N N . LYS A 1 82 ? -3.013 10.676 -4.934 1.00 98.56 82 LYS A N 1
ATOM 658 C CA . LYS A 1 82 ? -3.787 11.674 -4.182 1.00 98.56 82 LYS A CA 1
ATOM 659 C C . LYS A 1 82 ? -3.664 11.411 -2.687 1.00 98.56 82 LYS A C 1
ATOM 661 O O . LYS A 1 82 ? -4.535 10.784 -2.080 1.00 98.56 82 LYS A O 1
ATOM 666 N N . PHE A 1 83 ? -2.594 11.946 -2.099 1.00 98.25 83 PHE A N 1
ATOM 667 C CA . PHE A 1 83 ? -2.263 11.810 -0.676 1.00 98.25 83 PHE A CA 1
ATOM 668 C C . PHE A 1 83 ? -3.454 12.107 0.251 1.00 98.25 83 PHE A C 1
ATOM 670 O O . PHE A 1 83 ? -3.861 11.239 1.024 1.00 98.25 83 PHE A O 1
ATOM 677 N N . ASP A 1 84 ? -4.072 13.286 0.124 1.00 98.31 84 ASP A N 1
ATOM 678 C CA . ASP A 1 84 ? -5.188 13.693 0.989 1.00 98.31 84 ASP A CA 1
ATOM 679 C C . ASP A 1 84 ? -6.422 12.802 0.809 1.00 98.31 84 ASP A C 1
ATOM 681 O O . ASP A 1 84 ? -7.119 12.478 1.772 1.00 98.31 84 ASP A O 1
ATOM 685 N N . GLN A 1 85 ? -6.684 12.354 -0.424 1.00 98.12 85 GLN A N 1
ATOM 686 C CA . GLN A 1 85 ? -7.806 11.466 -0.723 1.00 98.12 85 GLN A CA 1
ATOM 687 C C . GLN A 1 85 ? -7.635 10.106 -0.041 1.00 98.12 85 GLN A C 1
ATOM 689 O O . GLN A 1 85 ? -8.605 9.590 0.524 1.00 98.12 85 GLN A O 1
ATOM 694 N N . PHE A 1 86 ? -6.419 9.552 -0.079 1.00 98.56 86 PHE A N 1
ATOM 695 C CA . PHE A 1 86 ? -6.065 8.313 0.608 1.00 98.56 86 PHE A CA 1
ATOM 696 C C . PHE A 1 86 ? -6.173 8.482 2.129 1.00 98.56 86 PHE A C 1
ATOM 698 O O . PHE A 1 86 ? -6.884 7.724 2.797 1.00 98.56 86 PHE A O 1
ATOM 705 N N . TRP A 1 87 ? -5.528 9.513 2.682 1.00 98.12 87 TRP A N 1
ATOM 706 C CA . TRP A 1 87 ? -5.479 9.741 4.128 1.00 98.12 87 TRP A CA 1
ATOM 707 C C . TRP A 1 87 ? -6.823 10.107 4.744 1.00 98.12 87 TRP A C 1
ATOM 709 O O . TRP A 1 87 ? -7.066 9.764 5.903 1.00 98.12 87 TRP A O 1
ATOM 719 N N . ALA A 1 88 ? -7.734 10.701 3.970 1.00 97.69 88 ALA A N 1
ATOM 720 C CA . ALA A 1 88 ? -9.091 10.968 4.425 1.00 97.69 88 ALA A CA 1
ATOM 721 C C . ALA A 1 88 ? -9.806 9.706 4.934 1.00 97.69 88 ALA A C 1
ATOM 723 O O . ALA A 1 88 ? -10.569 9.794 5.897 1.00 97.69 88 ALA A O 1
ATOM 724 N N . MET A 1 89 ? -9.538 8.545 4.324 1.00 97.50 89 MET A N 1
ATOM 725 C CA . MET A 1 89 ? -10.059 7.254 4.782 1.00 97.50 89 MET A CA 1
ATOM 726 C C . MET A 1 89 ? -9.052 6.489 5.645 1.00 97.50 89 MET A C 1
ATOM 728 O O . MET A 1 89 ? -9.445 5.927 6.666 1.00 97.50 89 MET A O 1
ATOM 732 N N . ASN A 1 90 ? -7.761 6.497 5.290 1.00 97.88 90 ASN A N 1
ATOM 733 C CA . ASN A 1 90 ? -6.738 5.723 6.000 1.00 97.88 90 ASN A CA 1
ATOM 734 C C . ASN A 1 90 ? -6.568 6.154 7.464 1.00 97.88 90 ASN A C 1
ATOM 736 O O . ASN A 1 90 ? -6.243 5.316 8.297 1.00 97.88 90 ASN A O 1
ATOM 740 N N . ARG A 1 91 ? -6.845 7.421 7.806 1.00 97.19 91 ARG A N 1
ATOM 741 C CA . ARG A 1 91 ? -6.789 7.895 9.199 1.00 97.19 91 ARG A CA 1
ATOM 742 C C . ARG A 1 91 ? -7.672 7.080 10.149 1.00 97.19 91 ARG A C 1
ATOM 744 O O . ARG A 1 91 ? -7.218 6.755 11.233 1.00 97.19 91 ARG A O 1
ATOM 751 N N . LYS A 1 92 ? -8.855 6.638 9.698 1.00 96.12 92 LYS A N 1
ATOM 752 C CA . LYS A 1 92 ? -9.756 5.781 10.487 1.00 96.12 92 LYS A CA 1
ATOM 753 C C . LYS A 1 92 ? -9.086 4.451 10.837 1.00 96.12 92 LYS A C 1
ATOM 755 O O . LYS A 1 92 ? -9.212 3.964 11.946 1.00 96.12 92 LYS A O 1
ATOM 760 N N . LEU A 1 93 ? -8.324 3.882 9.894 1.00 96.69 93 LEU A N 1
ATOM 761 C CA . LEU A 1 93 ? -7.543 2.656 10.106 1.00 96.69 93 LEU A CA 1
ATOM 762 C C . LEU A 1 93 ? -6.333 2.881 11.018 1.00 96.69 93 LEU A C 1
ATOM 764 O O . LEU A 1 93 ? -5.652 1.910 11.334 1.00 96.69 93 LEU A O 1
ATOM 768 N N . MET A 1 94 ? -6.002 4.121 11.375 1.00 96.56 94 MET A N 1
ATOM 769 C CA . MET A 1 94 ? -4.877 4.442 12.251 1.00 96.56 94 MET A CA 1
ATOM 770 C C . MET A 1 94 ? -5.315 4.925 13.640 1.00 96.56 94 MET A C 1
ATOM 772 O O . MET A 1 94 ? -4.462 5.142 14.495 1.00 96.56 94 MET A O 1
ATOM 776 N N . GLU A 1 95 ? -6.619 5.069 13.870 1.00 92.75 95 GLU A N 1
ATOM 777 C CA . GLU A 1 95 ? -7.198 5.384 15.175 1.00 92.75 95 GLU A CA 1
ATOM 778 C C . GLU A 1 95 ? -7.254 4.116 16.042 1.00 92.75 95 GLU A C 1
ATOM 780 O O . GLU A 1 95 ? -7.567 3.035 15.550 1.00 92.75 95 GLU A O 1
ATOM 785 N N . TYR A 1 96 ? -6.952 4.245 17.333 1.00 87.69 96 TYR A N 1
ATOM 786 C CA . TYR A 1 96 ? -7.074 3.183 18.334 1.00 87.69 96 TYR A CA 1
ATOM 787 C C . TYR A 1 96 ? -7.683 3.754 19.618 1.00 87.69 96 TYR A C 1
ATOM 789 O O . TYR A 1 96 ? -7.655 4.967 19.841 1.00 87.69 96 TYR A O 1
ATOM 797 N N . SER A 1 97 ? -8.256 2.888 20.459 1.00 78.56 97 SER A N 1
ATOM 798 C CA . SER A 1 97 ? -8.833 3.320 21.734 1.00 78.56 97 SER A CA 1
ATOM 799 C C . SER A 1 97 ? -7.744 3.898 22.636 1.00 78.56 97 SER A C 1
ATOM 801 O O . SER A 1 97 ? -6.710 3.269 22.860 1.00 78.56 97 SER A O 1
ATOM 803 N N . THR A 1 98 ? -7.994 5.076 23.210 1.00 74.25 98 THR A N 1
ATOM 804 C CA . THR A 1 98 ? -7.099 5.700 24.196 1.00 74.25 98 THR A CA 1
ATOM 805 C C . THR A 1 98 ? -6.890 4.833 25.435 1.00 74.25 98 THR A C 1
ATOM 807 O O . THR A 1 98 ? -5.870 4.969 26.102 1.00 74.25 98 THR A O 1
ATOM 810 N N . GLU A 1 99 ? -7.831 3.935 25.735 1.00 78.25 99 GLU A N 1
ATOM 811 C CA . GLU A 1 99 ? -7.733 2.991 26.854 1.00 78.25 99 GLU A CA 1
ATOM 812 C C . GLU A 1 99 ? -6.754 1.844 26.570 1.00 78.25 99 GLU A C 1
ATOM 814 O O . GLU A 1 99 ? -6.144 1.318 27.495 1.00 78.25 99 GLU A O 1
ATOM 819 N N . GLU A 1 100 ? -6.584 1.465 25.298 1.00 74.12 100 GLU A N 1
ATOM 820 C CA . GLU A 1 100 ? -5.724 0.348 24.885 1.00 74.12 100 GLU A CA 1
ATOM 821 C C . GLU A 1 100 ? -4.263 0.767 24.660 1.00 74.12 100 GLU A C 1
ATOM 823 O O . GLU A 1 100 ? -3.403 -0.089 24.485 1.00 74.12 100 GLU A O 1
ATOM 828 N N . GLY A 1 101 ? -3.964 2.071 24.634 1.00 80.69 101 GLY A N 1
ATOM 829 C CA . GLY A 1 101 ? -2.600 2.593 24.473 1.00 80.69 101 GLY A CA 1
ATOM 830 C C . GLY A 1 101 ? -1.952 2.353 23.098 1.00 80.69 101 GLY A C 1
ATOM 831 O O . GLY A 1 101 ? -0.875 2.888 22.841 1.00 80.69 101 GLY A O 1
ATOM 832 N N . GLY A 1 102 ? -2.595 1.610 22.190 1.00 88.38 102 GLY A N 1
ATOM 833 C CA . GLY A 1 102 ? -2.092 1.308 20.848 1.00 88.38 102 GLY A CA 1
ATOM 834 C C . GLY A 1 102 ? -2.954 0.294 20.089 1.00 88.38 102 GLY A C 1
ATOM 835 O O . GLY A 1 102 ? -4.024 -0.101 20.542 1.00 88.38 102 GLY A O 1
ATOM 836 N N . PHE A 1 103 ? -2.477 -0.154 18.920 1.00 91.94 103 PHE A N 1
ATOM 837 C CA . PHE A 1 103 ? -3.101 -1.268 18.195 1.00 91.94 103 PHE A CA 1
ATOM 838 C C . PHE A 1 103 ? -2.897 -2.600 18.916 1.00 91.94 103 PHE A C 1
ATOM 840 O O . PHE A 1 103 ? -1.852 -2.842 19.522 1.00 91.94 103 PHE A O 1
ATOM 847 N N . ARG A 1 104 ? -3.830 -3.538 18.714 1.00 91.00 104 ARG A N 1
ATOM 848 C CA . ARG A 1 104 ? -3.730 -4.892 19.277 1.00 91.00 104 ARG A CA 1
ATOM 849 C C . ARG A 1 104 ? -2.468 -5.644 18.830 1.00 91.00 104 ARG A C 1
ATOM 851 O O . ARG A 1 104 ? -1.837 -6.317 19.645 1.00 91.00 104 ARG A O 1
ATOM 858 N N . TYR A 1 105 ? -2.134 -5.556 17.544 1.00 92.25 105 TYR A N 1
ATOM 859 C CA . TYR A 1 105 ? -0.908 -6.086 16.947 1.00 92.25 105 TYR A CA 1
ATOM 860 C C . TYR A 1 105 ? -0.402 -5.125 15.875 1.00 92.25 105 TYR A C 1
ATOM 862 O O . TYR A 1 105 ? -1.197 -4.513 15.157 1.00 92.25 105 TYR A O 1
ATOM 870 N N . ILE A 1 106 ? 0.919 -5.036 15.727 1.00 93.38 106 ILE A N 1
ATOM 871 C CA . ILE A 1 106 ? 1.535 -4.235 14.666 1.00 93.38 106 ILE A CA 1
ATOM 872 C C . ILE A 1 106 ? 1.603 -5.064 13.374 1.00 93.38 106 ILE A C 1
ATOM 874 O O . ILE A 1 106 ? 2.200 -6.142 13.385 1.00 93.38 106 ILE A O 1
ATOM 878 N N . PRO A 1 107 ? 1.022 -4.595 12.253 1.00 93.50 107 PRO A N 1
ATOM 879 C CA . PRO A 1 107 ? 1.155 -5.268 10.969 1.00 93.50 107 PRO A CA 1
ATOM 880 C C . PRO A 1 107 ? 2.519 -4.942 10.349 1.00 93.50 107 PRO A C 1
ATOM 882 O O . PRO A 1 107 ? 2.721 -3.850 9.819 1.00 93.50 107 PRO A O 1
ATOM 885 N N . PHE A 1 108 ? 3.456 -5.887 10.391 1.00 92.62 108 PHE A N 1
ATOM 886 C CA . PHE A 1 108 ? 4.753 -5.752 9.726 1.00 92.62 108 PHE A CA 1
ATOM 887 C C . PHE A 1 108 ? 5.162 -7.042 9.012 1.00 92.62 108 PHE A C 1
ATOM 889 O O . PHE A 1 108 ? 4.672 -8.133 9.307 1.00 92.62 108 PHE A O 1
ATOM 896 N N . ARG A 1 109 ? 6.067 -6.903 8.041 1.00 87.81 109 ARG A N 1
ATOM 897 C CA . ARG A 1 109 ? 6.702 -8.009 7.316 1.00 87.81 109 ARG A CA 1
ATOM 898 C C . ARG A 1 109 ? 8.197 -7.734 7.259 1.00 87.81 109 ARG A C 1
ATOM 900 O O . ARG A 1 109 ? 8.594 -6.629 6.896 1.00 87.81 109 ARG A O 1
ATOM 907 N N . ILE A 1 110 ? 9.004 -8.723 7.629 1.00 88.62 110 ILE A N 1
ATOM 908 C CA . ILE A 1 110 ? 10.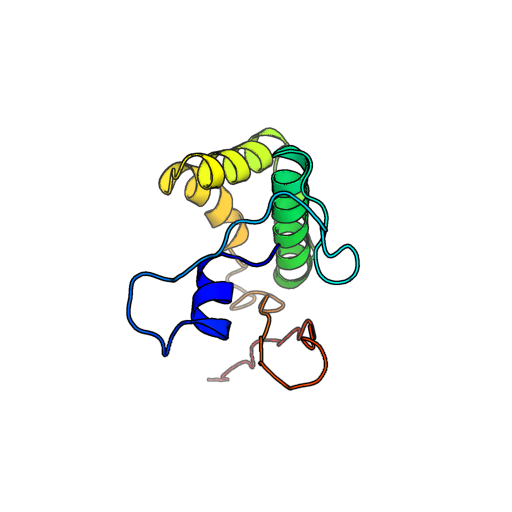463 -8.649 7.531 1.00 88.62 110 ILE A CA 1
ATOM 909 C C . ILE A 1 110 ? 10.871 -9.382 6.260 1.00 88.62 110 ILE A C 1
ATOM 911 O O . ILE A 1 110 ? 10.521 -10.545 6.079 1.00 88.62 110 ILE A O 1
ATOM 915 N N . TYR A 1 111 ? 11.607 -8.694 5.392 1.00 85.88 111 TYR A N 1
ATOM 916 C CA . TYR A 1 111 ? 12.154 -9.264 4.168 1.00 85.88 111 TYR A CA 1
ATOM 917 C C . TYR A 1 111 ? 13.656 -9.427 4.344 1.00 85.88 111 TYR A C 1
ATOM 919 O O . TYR A 1 111 ? 14.349 -8.485 4.726 1.00 85.88 111 TYR A O 1
ATOM 927 N N . GLN A 1 112 ? 14.158 -10.626 4.071 1.00 85.50 112 GLN A N 1
ATOM 928 C CA . GLN A 1 112 ? 15.578 -10.928 4.140 1.00 85.50 112 GLN A CA 1
ATOM 929 C C . GLN A 1 112 ? 15.969 -11.745 2.916 1.00 85.50 112 GLN A C 1
ATOM 931 O O . GLN A 1 112 ? 15.410 -12.815 2.677 1.00 85.50 112 GLN A O 1
ATOM 936 N N . VAL A 1 113 ? 16.971 -11.269 2.176 1.00 75.62 113 VAL A N 1
ATOM 937 C CA . VAL A 1 113 ? 17.554 -12.024 1.062 1.00 75.62 113 VAL A CA 1
ATOM 938 C C . VAL A 1 113 ? 18.422 -13.142 1.639 1.00 75.62 113 VAL A C 1
ATOM 940 O O . VAL A 1 113 ? 19.614 -12.966 1.880 1.00 75.62 113 VAL A O 1
ATOM 943 N N . SER A 1 114 ? 17.822 -14.298 1.919 1.00 63.25 114 SER A N 1
ATOM 944 C CA . SER A 1 114 ? 18.560 -15.540 2.175 1.00 63.25 114 SER A CA 1
ATOM 945 C C . SER A 1 114 ? 18.480 -16.429 0.931 1.00 63.25 114 SER A C 1
ATOM 947 O O . SER A 1 114 ? 17.462 -16.441 0.245 1.00 63.25 114 SER A O 1
ATOM 949 N N . GLN A 1 115 ? 19.529 -17.202 0.631 1.00 53.25 115 GLN A N 1
ATOM 950 C CA . GLN A 1 115 ? 19.628 -18.020 -0.593 1.00 53.25 115 GLN A CA 1
ATOM 951 C C . GLN A 1 115 ? 18.543 -19.117 -0.748 1.00 53.25 115 GLN A C 1
ATOM 953 O O . GLN A 1 115 ? 18.552 -19.854 -1.733 1.00 53.25 115 GLN A O 1
ATOM 958 N N . LYS A 1 116 ? 17.590 -19.250 0.184 1.00 46.50 116 LYS A N 1
ATOM 959 C CA . LYS A 1 116 ? 16.434 -20.149 0.067 1.00 46.50 116 LYS A CA 1
ATOM 960 C C . LYS A 1 116 ? 15.164 -19.482 0.592 1.00 46.50 116 LYS A C 1
ATOM 962 O O . LYS A 1 116 ? 14.936 -19.502 1.793 1.00 46.50 116 LYS A O 1
ATOM 967 N N . ARG A 1 117 ? 14.336 -19.029 -0.359 1.00 49.62 117 ARG A N 1
ATOM 968 C CA . ARG A 1 117 ? 12.943 -18.554 -0.243 1.00 49.62 117 ARG A CA 1
ATOM 969 C C . ARG A 1 117 ? 12.732 -17.400 0.739 1.00 49.62 117 ARG A C 1
ATOM 971 O O . ARG A 1 117 ? 13.109 -17.468 1.902 1.00 49.62 117 ARG A O 1
ATOM 978 N N . ASP A 1 118 ? 12.042 -16.372 0.263 1.00 48.28 118 ASP A N 1
ATOM 979 C CA . ASP A 1 118 ? 11.551 -15.282 1.097 1.00 48.28 118 ASP A CA 1
ATOM 980 C C . ASP A 1 118 ? 10.667 -15.871 2.206 1.00 48.28 118 ASP A C 1
ATOM 982 O O . ASP A 1 118 ? 9.552 -16.341 1.960 1.00 48.28 118 ASP A O 1
ATOM 986 N N . PHE A 1 119 ? 11.182 -15.916 3.434 1.00 44.78 119 PHE A N 1
ATOM 987 C CA . PHE A 1 119 ? 10.385 -16.305 4.588 1.00 44.78 119 PHE A CA 1
ATOM 988 C C . PHE A 1 119 ? 9.443 -15.151 4.919 1.00 44.78 119 PHE A C 1
ATOM 990 O O . PHE A 1 119 ? 9.796 -14.220 5.636 1.00 44.78 119 PHE A O 1
ATOM 997 N N . LEU A 1 120 ? 8.220 -15.225 4.399 1.00 46.50 120 LEU A N 1
ATOM 998 C CA . LEU A 1 120 ? 7.109 -14.422 4.888 1.00 46.50 120 LEU A CA 1
ATOM 999 C C . LEU A 1 120 ? 6.610 -15.059 6.183 1.00 46.50 120 LEU A C 1
ATOM 1001 O O . LEU A 1 120 ? 5.749 -15.936 6.167 1.00 46.50 120 LEU A O 1
ATOM 1005 N N . LEU A 1 121 ? 7.165 -14.639 7.312 1.00 43.94 121 LEU A N 1
ATOM 1006 C CA . LEU A 1 121 ? 6.538 -14.896 8.600 1.00 43.94 121 LEU A CA 1
ATOM 1007 C C . LEU A 1 121 ? 5.724 -13.650 8.965 1.00 43.94 121 LEU A C 1
ATOM 1009 O O . LEU A 1 121 ? 6.319 -12.605 9.242 1.00 43.94 121 LEU A O 1
ATOM 1013 N N . PRO A 1 122 ? 4.376 -13.709 8.934 1.00 42.44 122 PRO A N 1
ATOM 1014 C CA . PRO A 1 122 ? 3.557 -12.678 9.545 1.00 42.44 122 PRO A CA 1
ATOM 1015 C C . PRO A 1 122 ? 3.769 -12.780 11.054 1.00 42.44 122 PRO A C 1
ATOM 1017 O O . PRO A 1 122 ? 3.124 -13.559 11.755 1.00 42.44 122 PRO A O 1
ATOM 1020 N N . PHE A 1 123 ? 4.743 -12.035 11.558 1.00 51.50 123 PHE A N 1
ATOM 1021 C CA . PHE A 1 123 ? 4.931 -11.895 12.986 1.00 51.50 123 PHE A CA 1
ATOM 1022 C C . PHE A 1 123 ? 3.899 -10.888 13.487 1.00 51.50 123 PHE A C 1
ATOM 1024 O O . PHE A 1 123 ? 3.937 -9.711 13.149 1.00 51.50 123 PHE A O 1
ATOM 1031 N N . ALA A 1 124 ? 2.959 -11.355 14.301 1.00 48.56 124 ALA A N 1
ATOM 1032 C CA . ALA A 1 124 ? 2.140 -10.476 15.115 1.00 48.56 124 ALA A CA 1
ATOM 1033 C C . ALA A 1 124 ? 2.943 -10.152 16.380 1.00 48.56 124 ALA A C 1
ATOM 1035 O O . ALA A 1 124 ? 3.003 -10.960 17.306 1.00 48.56 1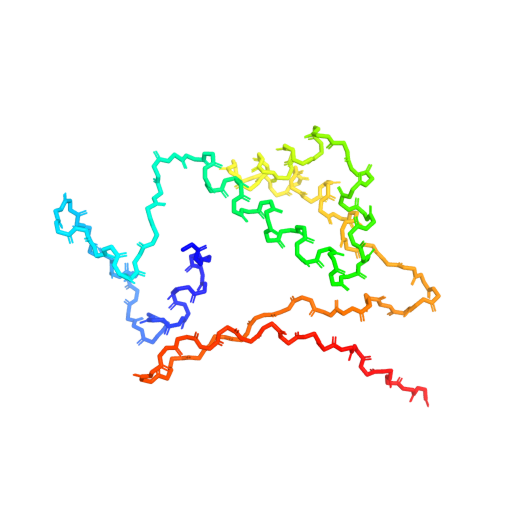24 ALA A O 1
ATOM 1036 N N . HIS A 1 125 ? 3.603 -8.993 16.412 1.00 51.78 125 HIS A N 1
ATOM 1037 C CA . HIS A 1 125 ? 4.198 -8.499 17.652 1.00 51.78 125 HIS A CA 1
ATOM 1038 C C . HIS A 1 125 ? 3.139 -7.696 18.401 1.00 51.78 125 HIS A C 1
ATOM 1040 O O . HIS A 1 125 ? 2.558 -6.747 17.863 1.00 51.78 125 HIS A O 1
ATOM 1046 N N . ARG A 1 126 ? 2.857 -8.117 19.633 1.00 51.22 126 ARG A N 1
ATOM 1047 C CA . ARG A 1 126 ? 2.104 -7.301 20.579 1.00 51.22 126 ARG A CA 1
ATOM 1048 C C . ARG A 1 126 ? 3.070 -6.224 21.077 1.00 51.22 126 ARG A C 1
ATOM 1050 O O . ARG A 1 126 ? 4.170 -6.611 21.471 1.00 51.22 126 ARG A O 1
ATOM 1057 N N . PRO A 1 127 ? 2.719 -4.928 21.037 1.00 55.81 127 PRO A N 1
ATOM 1058 C CA . PRO A 1 127 ? 3.530 -3.914 21.696 1.00 55.81 127 PRO A CA 1
ATOM 1059 C C . PRO A 1 127 ? 3.782 -4.356 23.139 1.00 55.81 127 PRO A C 1
ATOM 1061 O O . PRO A 1 127 ? 2.850 -4.768 23.829 1.00 55.81 127 PRO A O 1
ATOM 1064 N N . VAL A 1 128 ? 5.046 -4.372 23.553 1.00 57.62 128 VAL A N 1
ATOM 1065 C CA . VAL A 1 128 ? 5.384 -4.567 24.961 1.00 57.62 128 VAL A CA 1
ATOM 1066 C C . VAL A 1 128 ? 4.965 -3.280 25.655 1.00 57.62 128 VAL A C 1
ATOM 1068 O O . VAL A 1 128 ? 5.442 -2.214 25.264 1.00 57.62 128 VAL A O 1
ATOM 1071 N N . ASP A 1 129 ? 4.060 -3.371 26.630 1.00 51.31 129 ASP A N 1
ATOM 1072 C CA . ASP A 1 129 ? 3.799 -2.254 27.531 1.00 51.31 129 ASP A CA 1
ATOM 1073 C C . ASP A 1 129 ? 5.137 -1.877 28.163 1.00 51.31 129 ASP A C 1
ATOM 1075 O O . ASP A 1 129 ? 5.741 -2.645 28.915 1.00 51.31 129 ASP A O 1
ATOM 1079 N N . VAL A 1 130 ? 5.653 -0.710 27.785 1.00 49.34 130 VAL A N 1
ATOM 1080 C CA . VAL A 1 130 ? 6.755 -0.088 28.506 1.00 49.34 130 VAL A CA 1
ATOM 1081 C C . VAL A 1 130 ? 6.109 0.481 29.761 1.00 49.34 130 VAL A C 1
ATOM 1083 O O . VAL A 1 130 ? 5.696 1.639 29.786 1.00 49.34 130 VAL A O 1
ATOM 1086 N N . ASP A 1 131 ? 5.892 -0.377 30.757 1.00 48.53 131 ASP A N 1
ATOM 1087 C CA . ASP A 1 131 ? 5.358 0.049 32.044 1.00 48.53 131 ASP A CA 1
ATOM 1088 C C . ASP A 1 131 ? 6.288 1.113 32.653 1.00 48.53 131 ASP A C 1
ATOM 1090 O O . ASP A 1 131 ? 7.462 0.858 32.919 1.00 48.53 131 ASP A O 1
ATOM 1094 N N . ARG A 1 132 ? 5.712 2.320 32.743 1.00 44.19 132 ARG A N 1
ATOM 1095 C CA . ARG A 1 132 ? 5.709 3.301 33.847 1.00 44.19 132 ARG A CA 1
ATOM 1096 C C . ARG A 1 132 ? 6.905 3.358 34.796 1.00 44.19 132 ARG A C 1
ATOM 1098 O O . ARG A 1 132 ? 7.109 2.399 35.568 1.00 44.19 132 ARG A O 1
#

Sequence (132 aa):
HHPIGVLFDLHASNTVLPWNITVHFKNFPDRDLLHCPSSSVVEAHFMSCIKEADALKHKSQVINDMQKKDHKQLWMGLQNDKFDQFWAMNRKLMEYSTEEGGFRYIPFRIYQVSQKRDFLLPFAHRPVDVDR

Solvent-accessible surface area (backbone atoms only — not comparable to full-atom values): 8481 Å² total; per-residue (Å²): 137,77,58,69,68,60,54,39,60,72,75,46,62,96,51,76,83,72,89,88,78,87,89,79,94,68,85,78,57,73,90,83,49,84,87,76,94,46,72,66,58,54,52,53,51,52,53,49,53,51,48,54,39,30,38,44,35,53,71,33,48,64,70,67,74,48,52,75,68,49,58,50,37,38,50,50,11,61,78,67,74,30,67,67,54,20,46,71,49,50,49,64,77,69,62,61,57,82,90,66,79,47,57,63,18,52,75,54,77,66,87,58,97,52,103,70,67,77,63,82,56,81,53,75,46,58,75,75,80,80,79,127

InterPro domains:
  IPR007239 Autophagy-related protein 5 [PTHR13040] (1-117)
  IPR042526 Autophagy protein Atg5, helix rich domain [G3DSA:1.10.246.190] (38-95)
  IPR042527 Autophagy protein Atg5, UblA domain superfamily [G3DSA:3.10.20.620] (1-37)
  IPR048939 Autophagy protein ATG5, UblA domain [PF20638] (1-25)
  IPR048940 Autophagy protein ATG5, alpha-helical bundle region [PF20637] (41-95)

pLDDT: mean 88.04, std 16.43, range [42.44, 98.56]